Protein AF-A0A366LQ26-F1 (afdb_monomer)

Foldseek 3Di:
DDPQAALQPRHGLQPPPPDDDPDPVVVVVSVVVSVVQKDKDFQQDVVRVTDPDPVRIDIHTPVSVVVVVVVPVDDDDDGSPGD

Sequence (83 aa):
RQKGLCPLCGLDLIEGVGYEPDSVRSWAEWFVANARTINRHHLIYRRQGGTDDRSNLVLIHAACHRQHHAADHQPGPRRIPNA

Radius of gyration: 14.82 Å; Cα contacts (8 Å, |Δi|>4): 86; chains: 1; bounding box: 38×22×38 Å

Nearest PDB structures (foldseek):
  4h9d-assembly1_C  TM=8.342E-01  e=1.192E-01  Geobacter metallireducens GS-15
  4h9d-assembly1_A  TM=7.844E-01  e=1.460E-01  Geobacter metallireducens GS-15
  4h9d-assembly1_B  TM=7.723E-01  e=4.028E-01  Geobacter metallireducens GS-15
  8y0d-assembly1_A  TM=7.445E-01  e=1.909E+00  Staphylococcus aureus
  5juu-assembly1_SB  TM=3.257E-01  e=2.677E+00  Saccharomyces cerevisiae

Solvent-accessible surface area (backbone atoms only — not comparable to full-atom values): 5191 Å² total; per-residue (Å²): 132,83,83,59,41,12,47,87,80,68,46,66,53,53,84,65,83,86,71,77,62,97,40,73,66,52,42,51,52,52,48,56,60,47,54,71,43,44,35,83,44,58,63,43,48,61,95,77,73,30,59,90,47,72,91,31,49,46,64,34,35,41,67,58,51,51,53,54,58,67,52,62,82,50,96,70,92,76,66,64,88,60,119

Structure (mmCIF, N/CA/C/O backbone):
data_AF-A0A366LQ26-F1
#
_entry.id   AF-A0A366LQ26-F1
#
loop_
_atom_site.group_PDB
_atom_site.id
_atom_site.type_symbol
_atom_site.label_atom_id
_atom_site.label_alt_id
_atom_site.label_comp_id
_atom_site.label_asym_id
_atom_site.label_entity_id
_atom_site.label_seq_id
_ato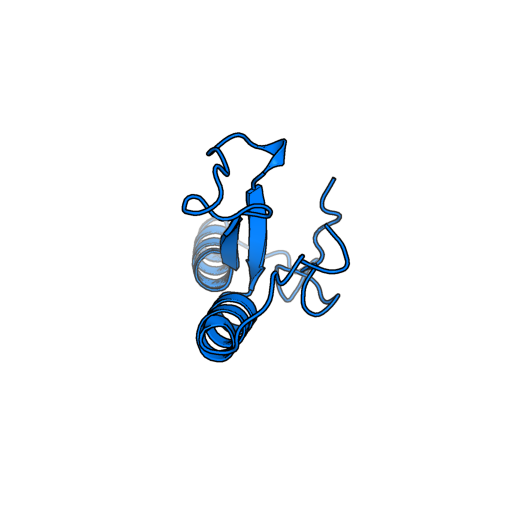m_site.pdbx_PDB_ins_code
_atom_site.Cartn_x
_atom_site.Cartn_y
_atom_site.Cartn_z
_atom_site.occupancy
_atom_site.B_iso_or_equiv
_atom_site.auth_seq_id
_atom_site.auth_comp_id
_atom_site.auth_asym_id
_atom_site.auth_atom_id
_atom_site.pdbx_PDB_model_num
ATOM 1 N N . ARG A 1 1 ? 5.630 -7.140 11.247 1.00 71.44 1 ARG A N 1
ATOM 2 C CA . ARG A 1 1 ? 6.206 -6.347 10.124 1.00 71.44 1 ARG A CA 1
ATOM 3 C C . ARG A 1 1 ? 5.546 -6.827 8.836 1.00 71.44 1 ARG A C 1
ATOM 5 O O . ARG A 1 1 ? 5.441 -8.036 8.664 1.00 71.44 1 ARG A O 1
ATOM 12 N N . GLN A 1 2 ? 5.073 -5.920 7.982 1.00 81.94 2 GLN A N 1
ATOM 13 C CA . GLN A 1 2 ? 4.281 -6.251 6.793 1.00 81.94 2 GLN A CA 1
ATOM 14 C C . GLN A 1 2 ? 5.114 -7.025 5.752 1.00 81.94 2 GLN A C 1
ATOM 16 O O . GLN A 1 2 ? 6.141 -6.529 5.295 1.00 81.94 2 GLN A O 1
ATOM 21 N N . LYS A 1 3 ? 4.700 -8.250 5.406 1.00 88.00 3 LYS A N 1
ATOM 22 C CA . LYS A 1 3 ? 5.451 -9.201 4.556 1.00 88.00 3 LYS A CA 1
ATOM 23 C C . LYS A 1 3 ? 5.206 -9.003 3.050 1.00 88.00 3 LYS A C 1
ATOM 25 O O . LYS A 1 3 ? 5.092 -9.974 2.321 1.00 88.00 3 LYS A O 1
ATOM 30 N N . GLY A 1 4 ? 5.025 -7.762 2.602 1.00 89.75 4 GLY A N 1
ATOM 31 C CA . GLY A 1 4 ? 4.627 -7.470 1.215 1.00 89.75 4 GLY A CA 1
ATOM 32 C C . GLY A 1 4 ? 3.153 -7.754 0.892 1.00 89.75 4 GLY A C 1
ATOM 33 O O . GLY A 1 4 ? 2.718 -7.446 -0.207 1.00 89.75 4 GLY A O 1
ATOM 34 N N . LEU A 1 5 ? 2.374 -8.260 1.853 1.00 92.44 5 LEU A N 1
ATOM 35 C CA . LEU A 1 5 ? 0.951 -8.563 1.691 1.00 92.44 5 LEU A CA 1
ATOM 36 C C . LEU A 1 5 ? 0.066 -7.414 2.183 1.00 92.44 5 LEU A C 1
ATOM 38 O O . LEU A 1 5 ? 0.375 -6.747 3.177 1.00 92.44 5 LEU A O 1
ATOM 42 N N . CYS A 1 6 ? -1.061 -7.210 1.512 1.00 92.88 6 CY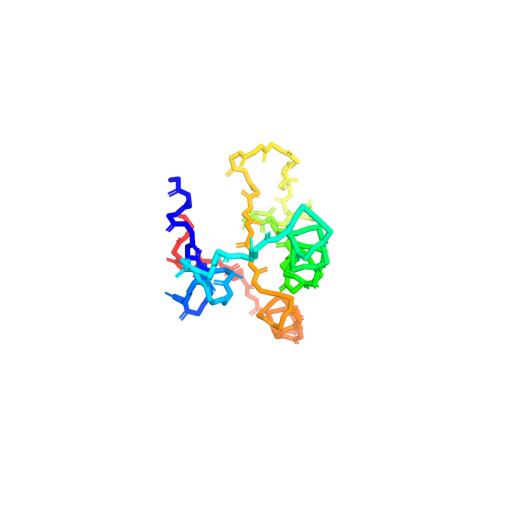S A N 1
ATOM 43 C CA . CYS A 1 6 ? -2.128 -6.327 1.948 1.00 92.88 6 CYS A CA 1
ATOM 44 C C . CYS A 1 6 ? -2.905 -6.990 3.100 1.00 92.88 6 CYS A C 1
ATOM 46 O O . CYS A 1 6 ? -3.512 -8.042 2.902 1.00 92.88 6 CYS A O 1
ATOM 48 N N . PRO A 1 7 ? -2.961 -6.390 4.300 1.00 91.56 7 PRO A N 1
ATOM 49 C CA . PRO A 1 7 ? -3.614 -7.004 5.457 1.00 91.56 7 PRO A CA 1
ATOM 50 C C . PRO A 1 7 ? -5.151 -7.056 5.368 1.00 91.56 7 PRO A C 1
AT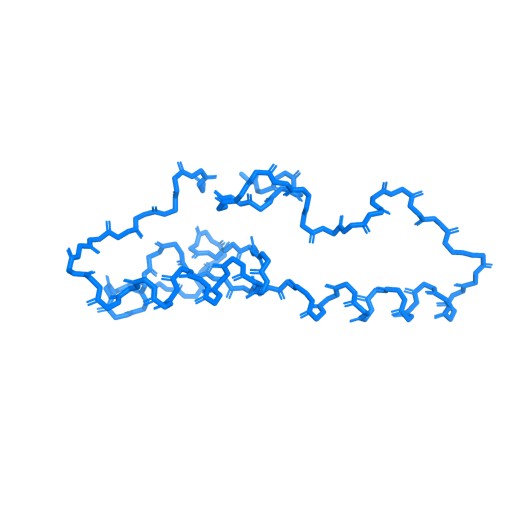OM 52 O O . PRO A 1 7 ? -5.777 -7.712 6.197 1.00 91.56 7 PRO A O 1
ATOM 55 N N . LEU A 1 8 ? -5.770 -6.378 4.391 1.00 90.06 8 LEU A N 1
ATOM 56 C CA . LEU A 1 8 ? -7.223 -6.410 4.186 1.00 90.06 8 LEU A CA 1
ATOM 57 C C . LEU A 1 8 ? -7.680 -7.568 3.290 1.00 90.06 8 LEU A C 1
ATOM 59 O O . LEU A 1 8 ? -8.717 -8.159 3.567 1.00 90.06 8 LEU A O 1
ATOM 63 N N . CYS A 1 9 ? -6.932 -7.888 2.231 1.00 92.12 9 CYS A N 1
ATOM 64 C CA . CYS A 1 9 ? -7.307 -8.935 1.270 1.00 92.12 9 CYS A CA 1
ATOM 65 C C . CYS A 1 9 ? -6.360 -10.145 1.258 1.00 92.12 9 CYS A C 1
ATOM 67 O O . CYS A 1 9 ? -6.697 -11.165 0.672 1.00 92.12 9 CYS A O 1
ATOM 69 N N . GLY A 1 10 ? -5.185 -10.048 1.886 1.00 91.25 10 GLY A N 1
ATOM 70 C CA . GLY A 1 10 ? -4.184 -11.117 1.951 1.00 91.25 10 GLY A CA 1
ATOM 71 C C . GLY A 1 10 ? -3.309 -11.280 0.702 1.00 91.25 10 GLY A C 1
ATOM 72 O O . GLY A 1 10 ? -2.392 -12.092 0.736 1.00 91.25 10 GLY A O 1
ATOM 73 N N . LEU A 1 11 ? -3.559 -10.521 -0.370 1.00 92.19 11 LEU A N 1
ATOM 74 C CA . LEU A 1 11 ? -2.793 -10.569 -1.623 1.00 92.19 11 LEU A CA 1
ATOM 75 C C . LEU A 1 11 ? -1.542 -9.682 -1.574 1.00 92.19 11 LEU A C 1
ATOM 77 O O . LEU A 1 11 ? -1.454 -8.783 -0.734 1.00 92.19 11 LEU A O 1
ATOM 81 N N . ASP A 1 12 ? -0.608 -9.889 -2.502 1.00 92.62 12 ASP A N 1
ATOM 82 C CA . ASP A 1 12 ? 0.572 -9.033 -2.664 1.00 92.62 12 ASP A CA 1
ATOM 83 C C . ASP A 1 12 ? 0.188 -7.561 -2.873 1.00 92.62 12 ASP A C 1
ATOM 85 O O . ASP A 1 12 ? -0.757 -7.232 -3.591 1.00 92.62 12 ASP A O 1
ATOM 89 N N . LEU A 1 13 ? 0.926 -6.649 -2.235 1.00 92.19 13 LEU A N 1
ATOM 90 C CA . LEU A 1 13 ? 0.728 -5.201 -2.378 1.00 92.19 13 LEU A CA 1
ATOM 91 C C . LEU A 1 13 ? 1.013 -4.712 -3.798 1.00 92.19 13 LEU A C 1
ATOM 93 O O . LEU A 1 13 ? 0.373 -3.769 -4.255 1.00 92.19 13 LEU A O 1
ATOM 97 N N . ILE A 1 14 ? 1.999 -5.325 -4.446 1.00 90.50 14 ILE A N 1
ATOM 98 C CA . ILE A 1 14 ? 2.481 -4.996 -5.783 1.00 90.50 14 ILE A CA 1
ATOM 99 C C . ILE A 1 14 ? 2.203 -6.213 -6.653 1.00 90.50 14 ILE A C 1
ATOM 101 O O . ILE A 1 14 ? 2.647 -7.308 -6.325 1.00 90.50 14 ILE A O 1
ATOM 105 N N . GLU A 1 15 ? 1.477 -6.036 -7.750 1.00 82.38 15 GLU A N 1
ATOM 106 C CA . GLU A 1 15 ? 1.279 -7.115 -8.716 1.00 82.38 15 GLU A CA 1
ATOM 107 C C . GLU A 1 15 ? 2.548 -7.316 -9.554 1.00 82.38 15 GLU A C 1
ATOM 109 O O . GLU A 1 15 ? 3.266 -6.366 -9.873 1.00 82.38 15 GLU A O 1
ATOM 114 N N . GLY A 1 16 ? 2.835 -8.568 -9.920 1.00 79.25 16 GLY A N 1
ATOM 115 C CA . GLY A 1 16 ? 4.045 -8.900 -10.674 1.00 79.25 16 GLY A CA 1
ATOM 116 C C . GLY A 1 16 ? 5.318 -8.833 -9.831 1.00 79.25 16 GLY A C 1
ATOM 117 O O . GLY A 1 16 ? 6.360 -8.413 -10.330 1.00 79.25 16 GLY A O 1
ATOM 118 N N . VAL A 1 17 ? 5.255 -9.235 -8.555 1.00 72.19 17 VAL A N 1
ATOM 119 C CA . VAL A 1 17 ? 6.461 -9.462 -7.744 1.00 72.19 17 VAL A CA 1
ATOM 120 C C . VAL A 1 17 ? 7.362 -10.454 -8.487 1.00 72.19 17 VAL A C 1
ATOM 122 O O . VAL A 1 17 ? 6.969 -11.593 -8.724 1.00 72.19 17 VAL A O 1
ATOM 125 N N . GLY A 1 18 ? 8.550 -10.000 -8.890 1.00 77.62 18 GLY A N 1
ATOM 126 C CA . GLY A 1 18 ? 9.481 -10.765 -9.729 1.00 77.62 18 GLY A CA 1
ATOM 127 C C . GLY A 1 18 ? 9.530 -10.332 -11.197 1.00 77.62 18 GLY A C 1
ATOM 128 O O . GLY A 1 18 ? 10.314 -10.885 -11.959 1.00 77.62 18 GLY A O 1
ATOM 129 N N . TYR A 1 19 ? 8.736 -9.340 -11.607 1.00 83.94 19 TYR A N 1
ATOM 130 C CA . TYR A 1 19 ? 8.926 -8.676 -12.892 1.00 83.94 19 TYR A CA 1
ATOM 131 C C . TYR A 1 19 ? 10.202 -7.826 -12.857 1.00 83.94 19 TYR A C 1
ATOM 133 O O . TYR A 1 19 ? 10.333 -6.930 -12.022 1.00 83.94 19 TYR A O 1
ATOM 141 N N . GLU A 1 20 ? 11.126 -8.093 -13.779 1.00 86.06 20 GLU A N 1
ATOM 142 C CA . GLU A 1 20 ? 12.394 -7.375 -13.915 1.00 86.06 20 GLU A CA 1
ATOM 143 C C . GLU A 1 20 ? 12.443 -6.655 -15.273 1.00 86.06 20 GLU A C 1
ATOM 145 O O . GLU A 1 20 ? 12.770 -7.269 -16.285 1.00 86.06 20 GLU A O 1
ATOM 150 N N . PRO A 1 21 ? 12.084 -5.359 -15.332 1.00 89.00 21 PRO A N 1
ATOM 151 C CA . PRO A 1 21 ? 12.207 -4.571 -16.552 1.00 89.00 21 PRO A CA 1
ATOM 152 C C . PRO A 1 21 ? 13.653 -4.456 -17.059 1.00 89.00 21 PRO A C 1
ATOM 154 O O . PRO A 1 21 ? 14.571 -4.176 -16.288 1.00 89.00 21 PRO A O 1
ATOM 157 N N . ASP A 1 22 ? 13.824 -4.514 -18.381 1.00 93.75 22 ASP A N 1
ATOM 158 C CA . ASP A 1 22 ? 15.137 -4.489 -19.053 1.00 93.75 22 ASP A CA 1
ATOM 159 C C . ASP A 1 22 ? 15.849 -3.122 -19.030 1.00 93.75 22 ASP A C 1
ATOM 161 O O . ASP A 1 22 ? 16.989 -2.989 -19.479 1.00 93.75 22 ASP A O 1
ATOM 165 N N . SER A 1 23 ? 15.189 -2.064 -18.546 1.00 95.56 23 SER A N 1
ATOM 166 C CA . SER A 1 23 ? 15.763 -0.716 -18.509 1.00 95.56 23 SER A CA 1
ATOM 167 C C . SER A 1 23 ? 15.379 0.061 -17.254 1.00 95.56 23 SER A C 1
ATOM 169 O O . SER A 1 23 ? 14.297 -0.111 -16.692 1.00 95.56 23 SER A O 1
ATOM 171 N N . VAL A 1 24 ? 16.240 1.005 -16.857 1.00 94.56 24 VAL A N 1
ATOM 172 C CA . VAL A 1 24 ? 15.989 1.923 -15.729 1.00 94.56 24 VAL A CA 1
ATOM 173 C C . VAL A 1 24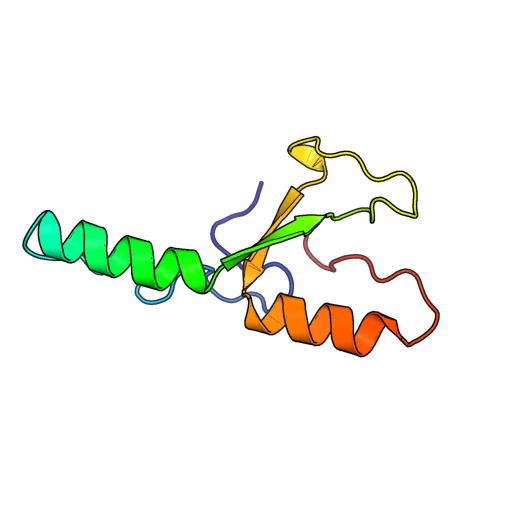 ? 14.709 2.739 -15.937 1.00 94.56 24 VAL A C 1
ATOM 175 O O . VAL A 1 24 ? 13.960 2.974 -14.990 1.00 94.56 24 VAL A O 1
ATOM 178 N N . ARG A 1 25 ? 14.429 3.158 -17.179 1.00 95.56 25 ARG A N 1
ATOM 179 C CA . ARG A 1 25 ? 13.201 3.893 -17.514 1.00 95.56 25 ARG A CA 1
ATOM 180 C C . ARG A 1 25 ? 11.968 3.036 -17.244 1.00 95.56 25 ARG A C 1
ATOM 182 O O . ARG A 1 25 ? 11.055 3.489 -16.562 1.00 95.56 25 ARG A O 1
ATOM 189 N N . SER A 1 26 ? 11.973 1.801 -17.734 1.00 93.50 26 SER A N 1
ATOM 190 C CA . SER A 1 26 ? 10.870 0.858 -17.546 1.00 93.50 26 SER A CA 1
ATOM 191 C C . SER A 1 26 ? 10.679 0.502 -16.069 1.00 93.50 26 SER A C 1
ATOM 193 O O . SER A 1 26 ? 9.547 0.398 -15.605 1.00 93.50 26 SER A O 1
ATOM 195 N N . TRP A 1 27 ? 11.771 0.414 -15.305 1.00 92.69 27 TRP A N 1
ATOM 196 C CA . TRP A 1 27 ? 11.729 0.308 -13.845 1.00 92.69 27 TRP A CA 1
ATOM 197 C C . TRP A 1 27 ? 11.015 1.486 -13.184 1.00 92.69 27 TRP A C 1
ATOM 199 O O . TRP A 1 27 ? 10.138 1.280 -12.346 1.00 92.69 27 TRP A O 1
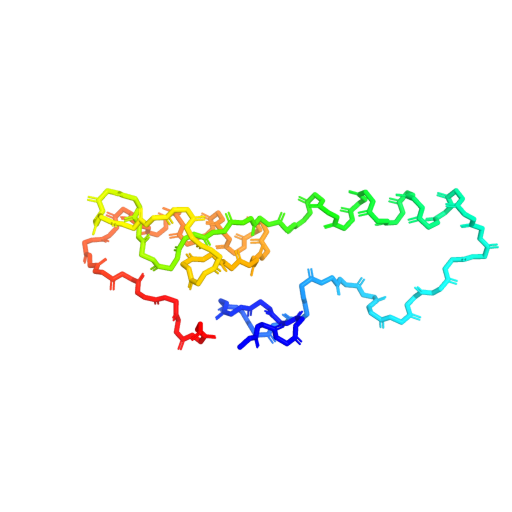ATOM 209 N N . ALA A 1 28 ? 11.354 2.718 -13.566 1.00 92.81 28 ALA A N 1
ATOM 210 C CA . ALA A 1 28 ? 10.719 3.909 -13.011 1.00 92.81 28 ALA A CA 1
ATOM 211 C C . ALA A 1 28 ? 9.220 3.971 -13.350 1.00 92.81 28 ALA A C 1
ATOM 213 O O . ALA A 1 28 ? 8.401 4.259 -12.478 1.00 92.81 28 ALA A O 1
ATOM 214 N N . GLU A 1 29 ? 8.849 3.664 -14.594 1.00 93.00 29 GLU A N 1
ATOM 215 C CA . GLU A 1 29 ? 7.455 3.638 -15.048 1.00 93.00 29 GLU A CA 1
ATOM 216 C C . GLU A 1 29 ? 6.637 2.574 -14.306 1.00 93.00 29 GLU A C 1
ATOM 218 O O . GLU A 1 29 ? 5.570 2.883 -13.767 1.00 93.00 29 GLU A O 1
ATOM 223 N N . TRP A 1 30 ? 7.166 1.350 -14.198 1.00 91.12 30 TRP A N 1
ATOM 224 C CA . TRP A 1 30 ? 6.539 0.263 -13.446 1.00 91.12 30 TRP A CA 1
ATOM 225 C C . TRP A 1 30 ? 6.379 0.615 -11.963 1.00 91.12 30 TRP A C 1
ATOM 227 O O . TRP A 1 30 ? 5.305 0.418 -11.389 1.00 91.12 30 TRP A O 1
ATOM 237 N N . PHE A 1 31 ? 7.410 1.194 -11.342 1.00 89.62 31 PHE A N 1
ATOM 238 C CA . PHE A 1 31 ? 7.347 1.596 -9.940 1.00 89.62 31 PHE A CA 1
ATOM 239 C C . PHE A 1 31 ? 6.292 2.684 -9.713 1.00 89.62 31 PHE A C 1
ATOM 241 O O . PHE A 1 31 ? 5.483 2.570 -8.795 1.00 89.62 31 PHE A O 1
ATOM 248 N N . VAL A 1 32 ? 6.250 3.721 -10.558 1.00 91.56 32 VAL A N 1
ATOM 249 C CA . VAL A 1 32 ? 5.252 4.799 -10.451 1.00 91.56 32 VAL A CA 1
ATOM 250 C C . VAL A 1 32 ? 3.834 4.267 -10.654 1.00 91.56 32 VAL A C 1
ATOM 252 O O . VAL A 1 32 ? 2.921 4.702 -9.950 1.00 91.56 32 VAL A O 1
ATOM 255 N N . ALA A 1 33 ? 3.636 3.328 -11.583 1.00 90.69 33 ALA A N 1
ATOM 256 C CA . ALA A 1 33 ? 2.340 2.694 -11.797 1.00 90.69 33 ALA A CA 1
ATOM 257 C C . ALA A 1 33 ? 1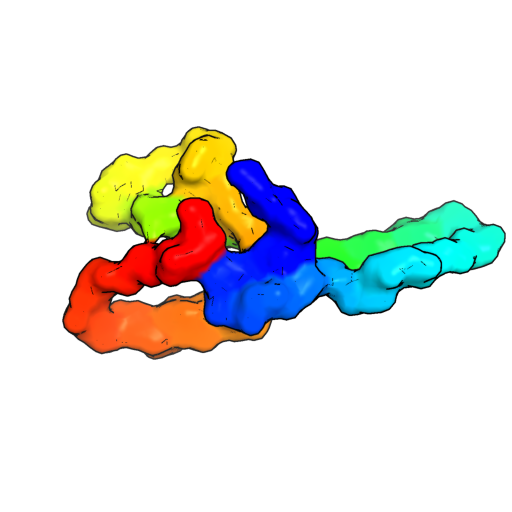.873 1.936 -10.543 1.00 90.69 33 ALA A C 1
ATOM 259 O O . ALA A 1 33 ? 0.761 2.173 -10.070 1.00 90.69 33 ALA A O 1
ATOM 260 N N . ASN A 1 34 ? 2.741 1.111 -9.951 1.00 90.69 34 ASN A N 1
ATOM 261 C CA . ASN A 1 34 ? 2.427 0.351 -8.737 1.00 90.69 34 ASN A CA 1
ATOM 262 C C . ASN A 1 34 ? 2.284 1.238 -7.493 1.00 90.69 34 ASN A C 1
ATOM 264 O O . ASN A 1 34 ? 1.402 1.024 -6.670 1.00 90.69 34 ASN A O 1
ATOM 268 N N . ALA A 1 35 ? 3.087 2.293 -7.355 1.00 90.38 35 ALA A N 1
ATOM 269 C CA . ALA A 1 35 ? 2.994 3.198 -6.211 1.00 90.38 35 ALA A CA 1
ATOM 270 C C . ALA A 1 35 ? 1.617 3.881 -6.115 1.00 90.38 35 ALA A C 1
ATOM 272 O O . ALA A 1 35 ? 1.144 4.165 -5.018 1.00 90.38 35 ALA A O 1
ATOM 273 N N . ARG A 1 36 ? 0.942 4.111 -7.251 1.00 90.94 36 ARG A N 1
ATOM 274 C CA . ARG A 1 36 ? -0.411 4.696 -7.297 1.00 90.94 36 ARG A CA 1
ATOM 275 C C . ARG A 1 36 ? -1.506 3.732 -6.840 1.00 90.94 36 ARG A C 1
ATOM 277 O O . ARG A 1 36 ? -2.604 4.184 -6.514 1.00 90.94 36 ARG A O 1
ATOM 284 N N . THR A 1 37 ? -1.243 2.426 -6.826 1.00 93.50 37 THR A N 1
ATOM 285 C CA . THR A 1 37 ? -2.225 1.411 -6.419 1.00 93.50 37 THR A CA 1
ATOM 286 C C . THR A 1 37 ? -2.154 1.091 -4.928 1.00 93.50 37 THR A C 1
ATOM 288 O O . THR A 1 37 ? -2.987 0.328 -4.438 1.00 93.50 37 THR A O 1
ATOM 291 N N . ILE A 1 38 ? -1.231 1.707 -4.181 1.00 94.06 38 ILE A N 1
ATOM 292 C CA . ILE A 1 38 ? -0.991 1.452 -2.759 1.00 94.06 38 ILE A CA 1
ATOM 293 C C . ILE A 1 38 ? -1.194 2.739 -1.956 1.00 94.06 38 ILE A C 1
ATOM 295 O O . ILE A 1 38 ? -0.679 3.797 -2.298 1.00 94.06 38 ILE A O 1
ATOM 299 N N . ASN A 1 39 ? -1.909 2.636 -0.839 1.00 94.06 39 ASN A N 1
ATOM 300 C CA . ASN A 1 39 ? -2.131 3.722 0.106 1.00 94.06 39 ASN A CA 1
ATOM 301 C C . ASN A 1 39 ? -1.544 3.398 1.476 1.00 94.06 39 ASN A C 1
ATOM 303 O O . ASN A 1 39 ? -1.575 2.257 1.935 1.00 94.06 39 ASN A O 1
ATOM 307 N N . ARG A 1 40 ? -1.076 4.443 2.161 1.00 92.62 40 ARG A N 1
ATOM 308 C CA . ARG A 1 40 ? -0.759 4.393 3.587 1.00 92.62 40 ARG A CA 1
ATOM 309 C C . ARG A 1 40 ? -2.043 4.535 4.401 1.00 92.62 40 ARG A C 1
ATOM 311 O O . ARG A 1 40 ? -2.817 5.455 4.153 1.00 92.62 40 ARG A O 1
ATOM 318 N N . HIS A 1 41 ? -2.222 3.672 5.389 1.00 91.38 41 HIS A N 1
ATOM 319 C CA . HIS A 1 41 ? -3.403 3.636 6.240 1.00 91.38 41 HIS A CA 1
ATOM 320 C C . HIS A 1 41 ? -3.024 3.496 7.717 1.00 91.38 41 HIS A C 1
ATOM 322 O O . HIS A 1 41 ? -2.006 2.884 8.048 1.00 91.38 41 HIS A O 1
ATOM 328 N N . HIS A 1 42 ? -3.838 4.081 8.595 1.00 90.69 42 HIS A N 1
ATOM 329 C CA . HIS A 1 42 ? -3.643 4.040 10.043 1.00 90.69 42 HIS A CA 1
ATOM 330 C C . HIS A 1 42 ? -4.339 2.827 10.665 1.00 90.69 42 HIS A C 1
ATOM 332 O O . HIS A 1 42 ? -5.517 2.613 10.409 1.00 90.69 42 HIS A O 1
ATOM 338 N N . LEU A 1 43 ? -3.652 2.076 11.530 1.00 87.50 43 LEU A N 1
ATOM 339 C CA . LEU A 1 43 ? -4.254 0.955 12.272 1.00 87.50 43 LEU A CA 1
ATOM 340 C C . LEU A 1 43 ? -5.251 1.437 13.328 1.00 87.50 43 LEU A C 1
ATOM 342 O O . LEU A 1 43 ? -6.329 0.871 13.497 1.00 87.50 43 LEU A O 1
ATOM 346 N N . ILE A 1 44 ? -4.877 2.501 14.033 1.00 86.94 44 ILE A N 1
ATOM 347 C CA . ILE A 1 44 ? -5.733 3.275 14.920 1.00 86.94 44 ILE A CA 1
ATOM 348 C C . ILE A 1 44 ? -6.008 4.592 14.212 1.00 86.94 44 ILE A C 1
ATOM 350 O O . ILE A 1 44 ? -5.080 5.340 13.899 1.00 86.94 44 ILE A O 1
ATOM 354 N N . TYR A 1 45 ? -7.280 4.900 13.967 1.00 84.31 45 TYR A N 1
ATOM 355 C CA . TYR A 1 45 ? -7.653 6.147 13.310 1.00 84.31 45 TYR A CA 1
ATOM 356 C C . TYR A 1 45 ? -7.191 7.376 14.095 1.00 84.31 45 TYR A C 1
ATOM 358 O O . TYR A 1 45 ? -7.314 7.421 15.319 1.00 84.31 45 TYR A O 1
ATOM 366 N N . ARG A 1 46 ? -6.778 8.440 13.389 1.00 86.06 46 ARG A N 1
ATOM 367 C CA . ARG A 1 46 ? -6.395 9.714 14.028 1.00 86.06 46 ARG A CA 1
ATOM 368 C C . ARG A 1 46 ? -7.487 10.275 14.943 1.00 86.06 46 ARG A C 1
ATOM 370 O O . ARG A 1 46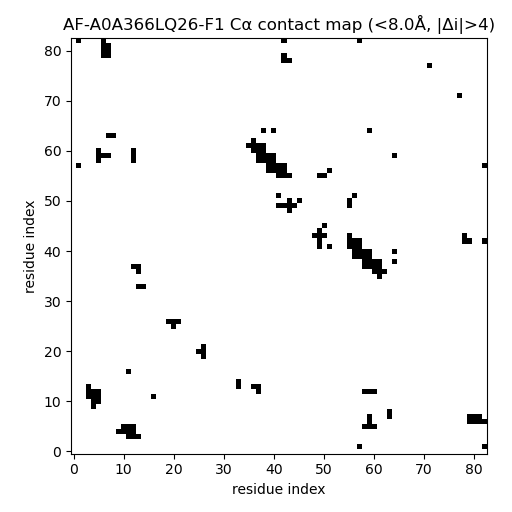 ? -7.195 10.710 16.049 1.00 86.06 46 ARG A O 1
ATOM 377 N N . ARG A 1 47 ? -8.762 10.179 14.536 1.00 85.25 47 ARG A N 1
ATOM 378 C CA . ARG A 1 47 ? -9.917 10.601 15.361 1.00 85.25 47 ARG A CA 1
ATOM 379 C C . ARG A 1 47 ? -10.088 9.799 16.662 1.00 85.25 47 ARG A C 1
ATOM 381 O O . ARG A 1 47 ? -10.834 10.219 17.532 1.00 85.25 47 ARG A O 1
ATOM 388 N N . GLN A 1 48 ? -9.434 8.643 16.771 1.00 85.75 48 GLN A N 1
ATOM 389 C CA . GLN A 1 48 ? -9.414 7.768 17.949 1.00 85.75 48 GLN A CA 1
ATOM 390 C C . GLN A 1 48 ? -8.064 7.838 18.689 1.00 85.75 48 GLN A C 1
ATOM 392 O O . GLN A 1 48 ? -7.752 6.951 19.476 1.00 85.75 48 GLN A O 1
ATOM 397 N N . GLY A 1 49 ? -7.247 8.867 18.429 1.00 87.31 49 GLY A N 1
ATOM 398 C CA . GLY A 1 49 ? -5.943 9.052 19.074 1.00 87.31 49 GLY A CA 1
ATOM 399 C C . GLY A 1 49 ? -4.773 8.351 18.377 1.00 87.31 49 GLY A C 1
ATOM 400 O O . GLY A 1 49 ? -3.680 8.297 18.934 1.00 87.31 49 GLY A O 1
ATOM 401 N N . GLY A 1 50 ? -4.967 7.819 17.168 1.00 89.75 50 GLY A N 1
ATOM 402 C CA . GLY A 1 50 ? -3.882 7.227 16.388 1.00 89.75 50 GLY A CA 1
ATOM 403 C C . GLY A 1 50 ? -2.837 8.251 15.941 1.00 89.75 50 GLY A C 1
ATOM 404 O O . GLY A 1 50 ? -3.180 9.332 15.463 1.00 89.75 50 GLY A O 1
ATOM 405 N N . THR A 1 51 ? -1.560 7.893 16.064 1.00 92.25 51 THR A N 1
ATOM 406 C CA . THR A 1 51 ? -0.421 8.745 15.694 1.00 92.25 51 THR A CA 1
ATOM 407 C C . THR A 1 51 ? 0.074 8.454 14.275 1.00 92.25 51 THR A C 1
ATOM 409 O O . THR A 1 51 ? -0.317 7.467 13.653 1.00 92.25 51 THR A O 1
ATOM 412 N N . ASP A 1 52 ? 0.977 9.293 13.767 1.00 93.00 52 ASP A N 1
ATOM 413 C CA . ASP A 1 52 ? 1.719 9.037 12.524 1.00 93.00 52 ASP A CA 1
ATOM 414 C C . ASP A 1 52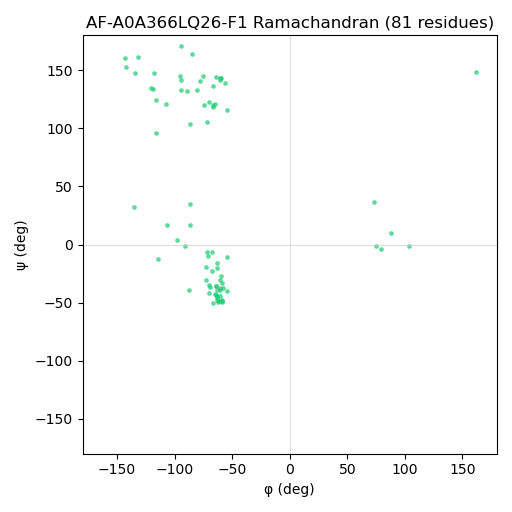 ? 2.994 8.205 12.748 1.00 93.00 52 ASP A C 1
ATOM 416 O O . ASP A 1 52 ? 3.882 8.173 11.895 1.00 93.00 52 ASP A O 1
ATOM 420 N N . ASP A 1 53 ? 3.103 7.530 13.897 1.00 93.94 53 ASP A N 1
ATOM 421 C CA . ASP A 1 53 ? 4.216 6.626 14.158 1.00 93.94 53 ASP A CA 1
ATOM 422 C C . ASP A 1 53 ? 4.191 5.439 13.185 1.00 93.94 53 ASP A C 1
ATOM 424 O 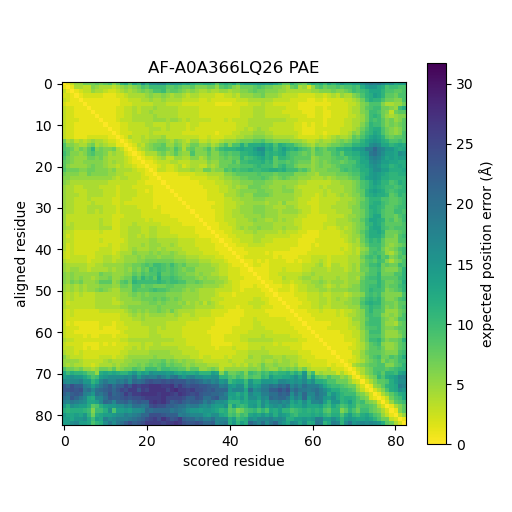O . ASP A 1 53 ? 3.129 4.925 12.825 1.00 93.94 53 ASP A O 1
ATOM 428 N N . ARG A 1 54 ? 5.371 4.963 12.770 1.00 90.44 54 ARG A N 1
ATOM 429 C CA . ARG A 1 54 ? 5.485 3.848 11.815 1.00 90.44 54 ARG A CA 1
ATOM 430 C C . ARG A 1 54 ? 4.823 2.568 12.327 1.00 90.44 54 ARG A C 1
ATOM 432 O O . ARG A 1 54 ? 4.390 1.768 11.507 1.00 90.44 54 ARG A O 1
ATOM 439 N N . SER A 1 55 ? 4.732 2.374 13.642 1.00 90.25 55 SER A N 1
ATOM 440 C CA . SER A 1 55 ? 4.013 1.249 14.254 1.00 90.25 55 SER A CA 1
ATOM 441 C C . SER A 1 55 ? 2.495 1.315 14.059 1.00 90.25 55 SER A C 1
ATOM 443 O O . SER A 1 55 ? 1.844 0.276 14.086 1.00 90.25 55 SER A O 1
ATOM 445 N N . ASN A 1 56 ? 1.935 2.503 13.810 1.00 91.25 56 ASN A N 1
ATOM 446 C CA . ASN A 1 56 ? 0.510 2.712 13.553 1.00 91.25 56 ASN A CA 1
ATOM 447 C C . ASN A 1 56 ? 0.177 2.802 12.052 1.00 91.25 56 ASN A C 1
ATOM 449 O O . ASN A 1 56 ? -0.966 3.074 11.690 1.00 91.25 56 ASN A O 1
ATOM 453 N N . LEU A 1 57 ? 1.157 2.613 11.166 1.00 92.19 57 LEU A N 1
ATOM 454 C CA . LEU A 1 57 ? 1.002 2.808 9.727 1.00 92.19 57 LEU A CA 1
ATOM 455 C C . LEU A 1 57 ? 1.255 1.510 8.963 1.00 92.19 57 LEU A C 1
ATOM 457 O O . LEU A 1 57 ? 2.265 0.839 9.162 1.00 92.19 57 LEU A O 1
ATOM 461 N N . VAL A 1 58 ? 0.366 1.207 8.021 1.00 92.62 58 VAL A N 1
ATOM 462 C CA . VAL A 1 58 ? 0.494 0.077 7.092 1.00 92.62 58 VAL A CA 1
ATOM 463 C C . VAL A 1 58 ? 0.238 0.512 5.658 1.00 92.62 58 VAL A C 1
ATOM 465 O O . VAL A 1 58 ? -0.359 1.559 5.407 1.00 92.62 58 VAL A O 1
ATOM 468 N N . LEU A 1 59 ? 0.695 -0.297 4.707 1.00 94.50 59 LEU A N 1
ATOM 469 C CA . LEU A 1 59 ? 0.334 -0.162 3.300 1.00 94.50 59 LEU A CA 1
ATOM 470 C C . LEU A 1 59 ? -0.860 -1.071 2.984 1.00 94.50 59 LEU A C 1
ATOM 472 O O . LEU A 1 59 ? -0.943 -2.191 3.475 1.00 94.50 59 LEU A O 1
ATOM 476 N N . ILE A 1 60 ? -1.787 -0.614 2.158 1.00 94.56 60 ILE A N 1
ATOM 477 C CA . ILE A 1 60 ? -2.917 -1.409 1.657 1.00 94.56 60 ILE A CA 1
ATOM 478 C C . ILE A 1 60 ? -3.191 -1.020 0.209 1.00 94.56 60 ILE A C 1
ATOM 480 O O . ILE A 1 60 ? -2.818 0.072 -0.217 1.00 94.56 60 ILE A O 1
ATOM 484 N N . HIS A 1 61 ? -3.892 -1.860 -0.551 1.00 95.69 61 HIS A N 1
ATOM 485 C CA . HIS A 1 61 ? -4.342 -1.457 -1.884 1.00 95.69 61 HIS A CA 1
ATOM 486 C C . HIS A 1 61 ? -5.269 -0.244 -1.807 1.00 95.69 61 HIS A C 1
ATOM 488 O O . HIS A 1 61 ? -6.130 -0.150 -0.930 1.00 95.69 61 HIS A O 1
ATOM 494 N N . ALA A 1 62 ? -5.165 0.652 -2.784 1.00 94.19 62 ALA A N 1
ATOM 495 C CA . ALA A 1 62 ? -6.045 1.802 -2.928 1.00 94.19 62 ALA A CA 1
ATOM 496 C C . ALA A 1 62 ? -7.517 1.381 -3.069 1.00 94.19 62 ALA A C 1
ATOM 498 O O . ALA A 1 62 ? -8.410 2.064 -2.564 1.00 94.19 62 ALA A O 1
ATOM 499 N N . ALA A 1 63 ? -7.775 0.233 -3.704 1.00 92.94 63 ALA A N 1
ATOM 500 C CA . ALA A 1 63 ? -9.109 -0.352 -3.793 1.00 92.94 63 ALA A CA 1
ATOM 501 C C . ALA A 1 63 ? -9.632 -0.821 -2.426 1.00 92.94 63 ALA A C 1
ATOM 503 O O . ALA A 1 63 ? -10.723 -0.410 -2.028 1.00 92.94 63 ALA A O 1
ATOM 504 N N . CYS A 1 64 ? -8.835 -1.593 -1.678 1.00 92.62 64 CYS A N 1
ATOM 505 C CA . CYS A 1 64 ? -9.190 -2.035 -0.327 1.00 92.62 64 CYS A CA 1
ATOM 506 C C . CYS A 1 64 ? -9.386 -0.846 0.622 1.00 92.62 64 CYS A C 1
ATOM 508 O O . CYS A 1 64 ? -10.336 -0.837 1.396 1.00 92.62 64 CYS A O 1
ATOM 510 N N . HIS A 1 65 ? -8.552 0.192 0.514 1.00 91.94 65 HIS A N 1
ATOM 511 C CA . HIS A 1 65 ? -8.694 1.430 1.281 1.00 91.94 65 HIS A CA 1
ATOM 512 C C . HIS A 1 65 ? -10.043 2.110 1.035 1.00 91.94 65 HIS A C 1
ATOM 514 O O . HIS A 1 65 ? -10.744 2.476 1.977 1.00 91.94 65 HIS A O 1
ATOM 520 N N . ARG A 1 66 ? -10.434 2.244 -0.239 1.00 90.44 66 ARG A N 1
ATOM 521 C CA . ARG A 1 66 ? -11.712 2.849 -0.628 1.00 90.44 66 ARG A CA 1
ATOM 522 C C . ARG A 1 66 ? -12.900 2.045 -0.107 1.00 90.44 66 ARG A C 1
ATOM 524 O O . ARG A 1 66 ? -13.833 2.635 0.421 1.00 90.44 66 ARG A O 1
ATOM 531 N N . GLN A 1 67 ? -12.860 0.719 -0.236 1.00 88.69 67 GLN A N 1
ATOM 532 C CA . GLN A 1 67 ? -13.915 -0.168 0.266 1.00 88.69 67 GLN A CA 1
ATOM 533 C C . GLN A 1 67 ? -14.019 -0.121 1.794 1.00 88.69 67 GLN A C 1
ATOM 535 O O . GLN A 1 67 ? -15.120 -0.036 2.332 1.00 88.69 67 GLN A O 1
ATOM 540 N N . HIS A 1 68 ? -12.878 -0.119 2.488 1.00 84.38 68 HIS A N 1
ATOM 541 C CA . HIS A 1 68 ? -12.824 -0.032 3.943 1.00 84.38 68 HIS A CA 1
ATOM 542 C C . HIS A 1 68 ? -13.496 1.251 4.450 1.00 84.38 68 HIS A C 1
ATOM 544 O O . HIS A 1 68 ? -14.402 1.186 5.282 1.00 84.38 68 HIS A O 1
ATOM 550 N N . HIS A 1 69 ? -13.141 2.398 3.863 1.00 83.19 69 HIS A N 1
ATOM 551 C CA . HIS A 1 69 ? -13.741 3.684 4.211 1.00 83.19 69 HIS A CA 1
ATOM 552 C C . HIS A 1 69 ? -15.196 3.836 3.762 1.00 83.19 69 HIS A C 1
ATOM 554 O O . HIS A 1 69 ? -15.989 4.418 4.494 1.00 83.19 69 HIS A O 1
ATOM 560 N N . ALA A 1 70 ? -15.591 3.276 2.616 1.00 82.31 70 ALA A N 1
ATOM 561 C CA . ALA A 1 70 ? -16.999 3.250 2.217 1.00 82.31 70 ALA A CA 1
ATOM 562 C C . ALA A 1 70 ? -17.852 2.485 3.238 1.00 82.31 70 ALA A C 1
ATOM 564 O O . ALA A 1 70 ? -18.970 2.883 3.556 1.00 82.31 70 ALA A O 1
ATOM 565 N N . ALA A 1 71 ? -17.307 1.407 3.801 1.00 73.06 71 ALA A N 1
ATOM 566 C CA . ALA A 1 71 ? -17.993 0.683 4.844 1.00 73.06 71 ALA A CA 1
ATOM 567 C C . ALA A 1 71 ? -17.998 1.464 6.176 1.00 73.06 71 ALA A C 1
ATOM 569 O O . ALA A 1 71 ? -18.952 1.287 6.926 1.00 73.06 71 ALA A O 1
ATOM 570 N N . ASP A 1 72 ? -17.004 2.304 6.516 1.00 67.69 72 ASP A N 1
ATOM 571 C CA . ASP A 1 72 ? -16.883 3.018 7.821 1.00 67.69 72 ASP A CA 1
ATOM 572 C C . ASP A 1 72 ? -18.105 3.868 8.230 1.00 67.69 72 ASP A C 1
ATOM 574 O O . ASP A 1 72 ? -18.196 4.313 9.376 1.00 67.69 72 ASP A O 1
ATOM 578 N N . HIS A 1 73 ? -19.059 4.082 7.324 1.00 60.09 73 HIS A N 1
ATOM 579 C CA . HIS A 1 73 ? -20.377 4.636 7.632 1.00 60.09 73 HIS A CA 1
ATOM 580 C C . HIS A 1 73 ? -21.267 3.705 8.486 1.00 60.09 73 HIS A C 1
ATOM 582 O O . HIS A 1 73 ? -22.335 4.126 8.923 1.00 60.09 73 HIS A O 1
ATOM 588 N N . GLN A 1 74 ? -20.841 2.466 8.762 1.00 54.16 74 GLN A N 1
ATOM 589 C CA . GLN A 1 74 ? -21.486 1.565 9.723 1.00 54.16 74 GLN A CA 1
ATOM 590 C C . GLN A 1 74 ? -20.830 1.654 11.117 1.00 54.16 74 GLN A C 1
ATOM 592 O O . GLN A 1 74 ? -19.602 1.586 11.213 1.00 54.16 74 GLN A O 1
ATOM 597 N N . PRO A 1 75 ? -21.612 1.769 12.209 1.00 42.12 75 PRO A N 1
ATOM 598 C CA . PRO A 1 75 ? -21.079 1.943 13.560 1.00 42.12 75 PRO A CA 1
ATOM 599 C C . PRO A 1 75 ? -20.320 0.699 14.054 1.00 42.12 75 PRO A C 1
ATOM 601 O O . PRO A 1 75 ? -20.898 -0.372 14.212 1.00 42.12 75 PRO A O 1
ATOM 604 N N . GLY A 1 76 ? -19.020 0.855 14.330 1.00 49.66 76 GLY A N 1
ATOM 605 C CA . GLY A 1 76 ? -18.181 -0.138 15.013 1.00 49.66 76 GLY A CA 1
ATOM 606 C C . GLY A 1 76 ? -16.673 0.098 14.807 1.00 49.66 76 GLY A C 1
ATOM 607 O O . GLY A 1 76 ? -16.272 0.602 13.756 1.00 49.66 76 GLY A O 1
ATOM 608 N N . PRO A 1 77 ? -15.802 -0.239 15.779 1.00 49.62 77 PRO A N 1
ATOM 609 C CA . PRO A 1 77 ? -14.357 -0.169 15.593 1.00 49.62 77 PRO A CA 1
ATOM 610 C C . PRO A 1 77 ? -13.909 -1.291 14.654 1.00 49.62 77 PRO A C 1
ATOM 612 O O . PRO A 1 77 ? -13.847 -2.457 15.041 1.00 49.62 77 PRO A O 1
ATOM 615 N N . ARG A 1 78 ? -13.578 -0.950 13.408 1.00 56.88 78 ARG A N 1
ATOM 616 C CA . ARG A 1 78 ? -12.953 -1.900 12.491 1.00 56.88 78 ARG A CA 1
ATOM 617 C C . ARG A 1 78 ? -11.447 -1.884 12.669 1.00 56.88 78 ARG A C 1
ATOM 619 O O . ARG A 1 78 ? -10.762 -0.974 12.226 1.00 56.88 78 ARG A O 1
ATOM 626 N N . ARG A 1 79 ? -10.948 -2.913 13.348 1.00 59.56 79 ARG A N 1
ATOM 627 C CA . ARG A 1 79 ? -9.525 -3.246 13.348 1.00 59.56 79 ARG A CA 1
ATOM 628 C C . ARG A 1 79 ? -9.195 -3.951 12.038 1.00 59.56 79 ARG A C 1
ATOM 630 O O . ARG A 1 79 ? -9.983 -4.767 11.562 1.00 59.56 79 ARG A O 1
ATOM 637 N N . ILE A 1 80 ? -8.035 -3.646 11.469 1.00 62.88 80 ILE A N 1
ATOM 638 C CA . ILE A 1 80 ? -7.497 -4.419 10.351 1.00 62.88 80 ILE A CA 1
ATOM 639 C C . ILE A 1 80 ? -7.188 -5.829 10.884 1.00 62.88 80 ILE A C 1
ATOM 641 O O . ILE A 1 80 ? -6.407 -5.931 11.830 1.00 62.88 80 ILE A O 1
ATOM 645 N N . PRO A 1 81 ? -7.783 -6.902 10.328 1.00 57.94 81 PRO A N 1
ATOM 646 C CA . PRO A 1 81 ? -7.734 -8.233 10.942 1.00 57.94 81 PRO A CA 1
ATOM 647 C C . PRO A 1 81 ? -6.329 -8.842 11.064 1.00 57.94 81 PRO A C 1
ATOM 649 O O . PRO A 1 81 ? -6.140 -9.736 11.878 1.00 57.94 81 PRO A O 1
ATOM 652 N N . ASN A 1 82 ? -5.358 -8.359 10.278 1.00 54.41 82 ASN A N 1
ATOM 653 C CA . ASN A 1 82 ? -4.039 -8.980 10.105 1.00 54.41 82 ASN A CA 1
ATOM 654 C C . ASN A 1 82 ? -2.861 -7.981 10.158 1.00 54.41 82 ASN A C 1
ATOM 656 O O . ASN A 1 82 ? -1.877 -8.155 9.435 1.00 54.41 82 ASN A O 1
ATOM 660 N N . ALA A 1 83 ? -2.975 -6.903 10.939 1.00 54.56 83 ALA A N 1
ATOM 661 C CA . ALA A 1 83 ? -1.892 -5.925 11.110 1.00 54.56 83 ALA A CA 1
ATOM 662 C C . ALA A 1 83 ? -0.775 -6.410 12.050 1.00 54.56 83 ALA A C 1
ATOM 664 O O . ALA A 1 83 ? -1.112 -6.953 13.125 1.00 54.56 83 ALA A O 1
#

InterPro domains:
  IPR002711 HNH endonuclease [PF01844] (38-70)
  IPR003615 HNH nuclease [cd00085] (41-69)

Secondary structure (DSSP, 8-state):
---SB-TTT-SBSSTTTT---SSHHHHHHHHHHHHTTEEEEESS-GGGT--S-GGGEEEEEHHHHHHHHHHTTSSS----TT-

Mean predicted aligned error: 6.2 Å

pLDDT: mean 84.57, std 13.04, range [42.12, 95.69]

Organism: NCBI:txid2248750